Protein AF-A0A4Q4X9F1-F1 (afdb_monomer_lite)

Foldseek 3Di:
DVLLVVLVVVLLVVCCVVVVVSPKDWDWDKDKDAQVNLVVQVVVVHDPPNCVVPNHTDIDTDTDMDDDDPVVVVVCVVSSVVSVVSVVVVVDDDPPD

Structure (mmCIF, N/CA/C/O backbone):
data_AF-A0A4Q4X9F1-F1
#
_entry.id   AF-A0A4Q4X9F1-F1
#
loop_
_atom_site.group_PDB
_atom_site.id
_atom_site.type_symbol
_atom_site.label_atom_id
_atom_site.label_alt_id
_atom_site.label_comp_id
_atom_site.label_asym_id
_atom_site.label_entity_id
_atom_site.label_seq_id
_atom_site.pdbx_PDB_ins_code
_atom_site.Cartn_x
_atom_site.Cartn_y
_atom_site.Cartn_z
_atom_site.occupancy
_atom_site.B_iso_or_equiv
_atom_site.auth_seq_id
_atom_site.auth_comp_id
_atom_site.auth_asym_id
_atom_site.auth_atom_id
_atom_site.pdbx_PDB_model_num
ATOM 1 N N . MET A 1 1 ? -1.976 -2.234 -11.672 1.00 81.75 1 MET A N 1
ATOM 2 C CA . MET A 1 1 ? -2.360 -1.309 -10.578 1.00 81.75 1 MET A CA 1
ATOM 3 C C . MET A 1 1 ? -3.799 -1.528 -10.108 1.00 81.75 1 MET A C 1
ATOM 5 O O . MET A 1 1 ? -3.994 -1.576 -8.904 1.00 81.75 1 MET A O 1
ATOM 9 N N . ASN A 1 2 ? -4.776 -1.765 -10.998 1.00 92.25 2 ASN A N 1
ATOM 10 C CA . ASN A 1 2 ? -6.186 -1.989 -10.615 1.00 92.25 2 ASN A CA 1
ATOM 11 C C . ASN A 1 2 ? -6.393 -3.062 -9.535 1.00 92.25 2 ASN A C 1
ATOM 13 O O . ASN A 1 2 ? -7.129 -2.824 -8.587 1.00 92.25 2 ASN A O 1
ATOM 17 N N . LYS A 1 3 ? -5.699 -4.209 -9.620 1.00 93.44 3 LYS A N 1
ATOM 18 C CA . LYS A 1 3 ? -5.807 -5.251 -8.585 1.00 93.44 3 LYS A CA 1
ATOM 19 C C . LYS A 1 3 ? -5.378 -4.757 -7.200 1.00 93.44 3 LYS A C 1
ATOM 21 O O . LYS A 1 3 ? -6.032 -5.071 -6.216 1.00 93.44 3 LYS A O 1
ATOM 26 N N . ALA A 1 4 ? -4.302 -3.978 -7.122 1.00 94.94 4 ALA A N 1
ATOM 27 C CA . ALA A 1 4 ? -3.838 -3.420 -5.857 1.00 94.94 4 ALA A CA 1
ATOM 28 C C . ALA A 1 4 ? -4.797 -2.358 -5.310 1.00 94.94 4 ALA A C 1
ATOM 30 O O . ALA A 1 4 ? -5.038 -2.345 -4.111 1.00 94.94 4 ALA A O 1
ATOM 31 N N . ALA A 1 5 ? -5.382 -1.525 -6.179 1.00 96.06 5 ALA A N 1
ATOM 32 C CA . ALA A 1 5 ? -6.422 -0.576 -5.784 1.00 96.06 5 ALA A CA 1
ATOM 33 C C . ALA A 1 5 ? -7.658 -1.297 -5.222 1.00 96.06 5 ALA A C 1
ATOM 35 O O . ALA A 1 5 ? -8.120 -0.948 -4.146 1.00 96.06 5 ALA A O 1
ATOM 36 N N . GLN A 1 6 ? -8.116 -2.366 -5.881 1.00 97.44 6 GLN A N 1
ATOM 37 C CA . GLN A 1 6 ? -9.226 -3.186 -5.393 1.00 97.44 6 GLN A CA 1
ATOM 38 C C . GLN A 1 6 ? -8.924 -3.805 -4.017 1.00 97.44 6 GLN A C 1
ATOM 40 O O . GLN A 1 6 ? -9.706 -3.664 -3.085 1.00 97.44 6 GLN A O 1
ATOM 45 N N . VAL A 1 7 ? -7.772 -4.471 -3.876 1.00 97.31 7 VAL A N 1
ATOM 46 C CA . VAL A 1 7 ? -7.345 -5.075 -2.598 1.00 97.31 7 VAL A CA 1
ATOM 47 C C . VAL A 1 7 ? -7.228 -4.012 -1.499 1.00 97.31 7 VAL A C 1
ATOM 49 O O . VAL A 1 7 ? -7.524 -4.276 -0.334 1.00 97.31 7 VAL A O 1
ATOM 52 N N . HIS A 1 8 ? -6.807 -2.802 -1.864 1.00 98.06 8 HIS A N 1
ATOM 53 C CA . HIS A 1 8 ? -6.736 -1.674 -0.950 1.00 98.06 8 HIS A CA 1
ATOM 54 C C . HIS A 1 8 ? -8.111 -1.165 -0.517 1.00 98.06 8 HIS A C 1
ATOM 56 O O . HIS A 1 8 ? -8.315 -0.934 0.671 1.00 98.06 8 HIS A O 1
ATOM 62 N N . GLU A 1 9 ? -9.053 -1.021 -1.448 1.00 97.88 9 GLU A N 1
ATOM 63 C CA . GLU A 1 9 ? -10.433 -0.630 -1.151 1.00 97.88 9 GLU A CA 1
ATOM 64 C C . GLU A 1 9 ? -11.100 -1.631 -0.202 1.00 97.88 9 GLU A C 1
ATOM 66 O O . GLU A 1 9 ? -11.688 -1.220 0.796 1.00 97.88 9 GLU A O 1
ATOM 71 N N . GLU A 1 10 ? -10.927 -2.934 -0.441 1.00 97.56 10 GLU A N 1
ATOM 72 C CA . GLU A 1 10 ? -11.435 -3.994 0.440 1.00 97.56 10 GLU A CA 1
ATOM 73 C C . GLU A 1 10 ? -10.888 -3.853 1.875 1.00 97.56 10 GLU A C 1
ATOM 75 O O . GLU A 1 10 ? -11.650 -3.928 2.843 1.00 97.56 10 GLU A O 1
ATOM 80 N N . LEU A 1 11 ? -9.586 -3.569 2.029 1.00 97.75 11 LEU A N 1
ATOM 81 C CA . LEU A 1 11 ? -8.983 -3.302 3.339 1.00 97.75 11 LEU A CA 1
ATOM 82 C C . LEU A 1 11 ? -9.563 -2.041 3.997 1.00 97.75 11 LEU A C 1
ATOM 84 O O . LEU A 1 11 ? -9.824 -2.038 5.199 1.00 97.75 11 LEU A O 1
ATOM 88 N N . VAL A 1 12 ? -9.734 -0.960 3.234 1.00 97.62 12 VAL A N 1
ATOM 89 C CA . VAL A 1 12 ? -10.252 0.315 3.750 1.00 97.62 12 VAL A CA 1
ATOM 90 C C . VAL A 1 12 ? -11.684 0.158 4.255 1.00 97.62 12 VAL A C 1
ATOM 92 O O . VAL A 1 12 ? -11.996 0.667 5.331 1.00 97.62 12 VAL A O 1
ATOM 95 N N . GLU A 1 13 ? -12.543 -0.560 3.530 1.00 97.69 13 GLU A N 1
ATOM 96 C CA . GLU A 1 13 ? -13.917 -0.822 3.972 1.00 97.69 13 GLU A CA 1
ATOM 97 C C . GLU A 1 13 ? -13.958 -1.654 5.259 1.00 97.69 13 GLU A C 1
ATOM 99 O O . GLU A 1 13 ? -14.716 -1.338 6.178 1.00 97.69 13 GLU A O 1
ATOM 104 N N . GLU A 1 14 ? -13.087 -2.657 5.392 1.00 96.62 14 GLU A N 1
ATOM 105 C CA . GLU A 1 14 ? -12.979 -3.418 6.638 1.00 96.62 14 GLU A CA 1
ATOM 106 C C . GLU A 1 14 ? -12.509 -2.538 7.810 1.00 96.62 14 GLU A C 1
ATOM 108 O O . GLU A 1 14 ? -13.063 -2.603 8.912 1.00 96.62 14 GLU A O 1
ATOM 113 N N . LEU A 1 15 ? -11.522 -1.666 7.581 1.00 96.81 15 LEU A N 1
ATOM 114 C CA . LEU A 1 15 ? -11.011 -0.762 8.612 1.00 96.81 15 LEU A CA 1
ATOM 115 C C . LEU A 1 15 ? -12.033 0.295 9.037 1.00 96.81 15 LEU A C 1
ATOM 117 O O . LEU A 1 15 ? -12.071 0.630 10.219 1.00 96.81 15 LEU A O 1
ATOM 121 N N . LYS A 1 16 ? -12.896 0.774 8.133 1.00 96.62 16 LYS A N 1
ATOM 122 C CA . LYS A 1 16 ? -14.016 1.668 8.488 1.00 96.62 16 LYS A CA 1
ATOM 123 C C . LYS A 1 16 ? -14.983 1.020 9.476 1.00 96.62 16 LYS A C 1
ATOM 125 O O . LYS A 1 16 ? -15.512 1.712 10.340 1.00 96.62 16 LYS A O 1
ATOM 130 N N . TYR A 1 17 ? -15.213 -0.288 9.357 1.00 95.94 17 TYR A N 1
ATOM 131 C CA . TYR A 1 17 ? -16.066 -1.024 10.290 1.00 95.94 17 TYR A CA 1
ATOM 132 C C . TYR A 1 17 ? -15.354 -1.311 11.619 1.00 95.94 17 TYR A C 1
ATOM 134 O O . TYR A 1 17 ? -15.945 -1.169 12.687 1.00 95.94 17 TYR A O 1
ATOM 142 N N . TYR A 1 18 ? -14.079 -1.700 11.561 1.00 96.19 18 TYR A N 1
ATOM 143 C CA . TYR A 1 18 ? -13.307 -2.089 12.743 1.00 96.19 18 TYR A CA 1
ATOM 144 C C . TYR A 1 18 ? -12.859 -0.895 13.607 1.00 96.19 18 TYR A C 1
ATOM 146 O O . TYR A 1 18 ? -12.849 -0.975 14.835 1.00 96.19 18 TYR A O 1
ATOM 154 N N . VAL A 1 19 ? -12.489 0.228 12.984 1.00 95.94 19 VAL A N 1
ATOM 155 C CA . VAL A 1 19 ? -12.007 1.445 13.653 1.00 95.94 19 VAL A CA 1
ATOM 156 C C . VAL A 1 19 ? -13.151 2.455 13.743 1.00 95.94 19 VAL A C 1
ATOM 158 O O . VAL A 1 19 ? -13.285 3.352 12.914 1.00 95.94 19 VAL A O 1
ATOM 161 N N . SER A 1 20 ? -13.989 2.312 14.771 1.00 92.06 20 SER A N 1
ATOM 162 C CA . SER A 1 20 ? -15.236 3.080 14.917 1.00 92.06 20 SER A CA 1
ATOM 163 C C . SER A 1 20 ? -15.049 4.594 15.076 1.00 92.06 20 SER A C 1
ATOM 165 O O . SER A 1 20 ? -15.970 5.354 14.793 1.00 92.06 20 SER A O 1
ATOM 167 N N . ASP A 1 21 ? -13.885 5.047 15.554 1.00 94.06 21 ASP A N 1
ATOM 168 C CA . ASP A 1 21 ? -13.553 6.475 15.657 1.00 94.06 21 ASP A CA 1
ATOM 169 C C . ASP A 1 21 ? -13.006 7.062 14.341 1.00 94.06 21 ASP A C 1
ATOM 171 O O . ASP A 1 21 ? -12.724 8.258 14.270 1.00 94.06 21 ASP A O 1
ATOM 175 N N . GLY A 1 22 ? -12.867 6.233 13.296 1.00 92.50 22 GLY A N 1
ATOM 176 C CA . GLY A 1 22 ? -12.374 6.616 11.974 1.00 92.50 22 GLY A CA 1
ATOM 177 C C . GLY A 1 22 ? -10.896 7.008 11.942 1.00 92.50 22 GLY A C 1
ATOM 178 O O . GLY A 1 22 ? -10.419 7.503 10.922 1.00 92.50 22 GLY A O 1
ATOM 179 N N . TYR A 1 23 ? -10.156 6.815 13.037 1.00 95.12 23 TYR A N 1
ATOM 180 C CA . TYR A 1 23 ? -8.806 7.347 13.189 1.00 95.12 23 TYR A CA 1
ATOM 181 C C . TYR A 1 23 ? -7.747 6.386 12.629 1.00 95.12 23 TYR A C 1
ATOM 183 O O . TYR A 1 23 ? -6.978 5.763 13.365 1.00 95.12 23 TYR A O 1
ATOM 1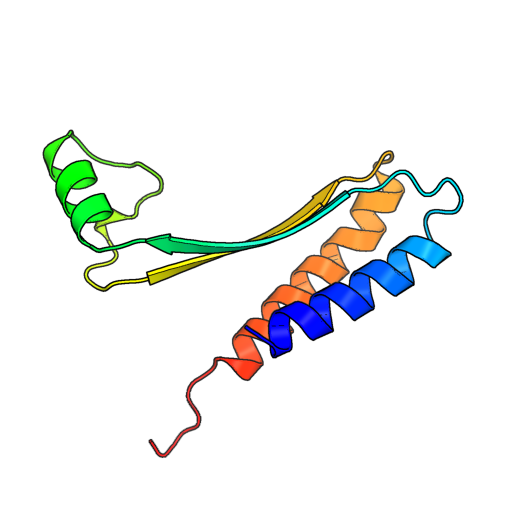91 N N . PHE A 1 24 ? -7.702 6.269 11.302 1.00 97.06 24 PHE A N 1
ATOM 192 C CA . PHE A 1 24 ? -6.671 5.517 10.590 1.00 97.06 24 PHE A CA 1
ATOM 193 C C . PHE A 1 24 ? -6.241 6.208 9.291 1.00 97.06 24 PHE A C 1
ATOM 195 O O . PHE A 1 24 ? -6.978 6.997 8.704 1.00 97.06 24 PHE A O 1
ATOM 202 N N . ASN A 1 25 ? -5.037 5.887 8.821 1.00 97.31 25 ASN A N 1
ATOM 203 C CA . ASN A 1 25 ? -4.558 6.264 7.493 1.00 97.31 25 ASN A CA 1
ATOM 204 C C . ASN A 1 25 ? -4.005 5.026 6.789 1.00 97.31 25 ASN A C 1
ATOM 206 O O . ASN A 1 25 ? -3.334 4.209 7.418 1.00 97.31 25 ASN A O 1
ATOM 210 N N . THR A 1 26 ? -4.258 4.884 5.494 1.00 97.56 26 THR A N 1
ATOM 211 C CA . THR A 1 26 ? -3.690 3.800 4.695 1.00 97.56 26 THR A CA 1
ATOM 212 C C . THR A 1 26 ? -3.098 4.343 3.406 1.00 97.56 26 THR A C 1
ATOM 214 O O . THR A 1 26 ? -3.646 5.269 2.815 1.00 97.56 26 THR A O 1
ATOM 217 N N . ASN A 1 27 ? -2.007 3.735 2.944 1.00 97.06 27 ASN A N 1
ATOM 218 C CA . ASN A 1 27 ? -1.337 4.102 1.703 1.00 97.06 27 ASN A CA 1
ATOM 219 C C . ASN A 1 27 ? -1.196 2.887 0.783 1.00 97.06 27 ASN A C 1
ATOM 221 O O . ASN A 1 27 ? -0.751 1.821 1.210 1.00 97.06 27 ASN A O 1
ATOM 225 N N . CYS A 1 28 ? -1.507 3.092 -0.495 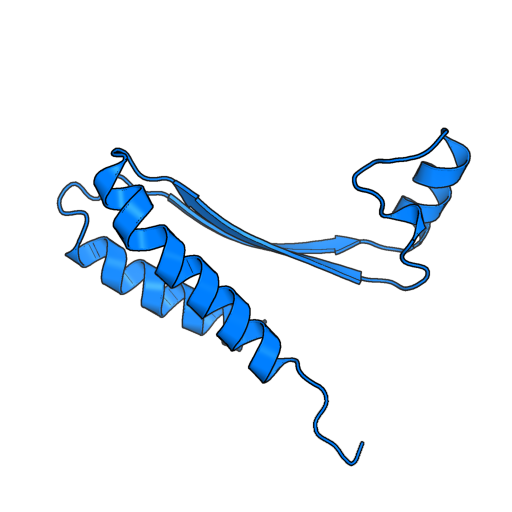1.00 97.00 28 CYS A N 1
ATOM 226 C CA . CYS A 1 28 ? -1.247 2.171 -1.596 1.00 97.00 28 CYS A CA 1
ATOM 227 C C . CYS A 1 28 ? -0.552 2.959 -2.713 1.00 97.00 28 CYS A C 1
ATOM 229 O O . CYS A 1 28 ? -1.202 3.568 -3.563 1.00 97.00 28 CYS A O 1
ATOM 231 N N . ILE A 1 29 ? 0.778 3.011 -2.663 1.00 95.44 29 ILE A N 1
ATOM 232 C CA . ILE A 1 29 ? 1.584 3.931 -3.469 1.00 95.44 29 ILE A CA 1
ATOM 233 C C . ILE A 1 29 ? 2.442 3.147 -4.461 1.00 95.44 29 ILE A C 1
ATOM 235 O O . ILE A 1 29 ? 3.072 2.151 -4.108 1.00 95.44 29 ILE A O 1
ATOM 239 N N . PHE A 1 30 ? 2.497 3.650 -5.693 1.00 93.19 30 PHE A N 1
ATOM 240 C CA . PHE A 1 30 ? 3.386 3.181 -6.750 1.00 93.19 30 PHE A CA 1
ATOM 241 C C . PHE A 1 30 ? 4.353 4.303 -7.110 1.00 93.19 30 PHE A C 1
ATOM 243 O O . PHE A 1 30 ? 3.933 5.346 -7.609 1.00 93.19 30 PHE A O 1
ATOM 250 N N . GLN A 1 31 ? 5.640 4.093 -6.858 1.00 91.75 31 GLN A N 1
ATOM 251 C CA . GLN A 1 31 ? 6.689 5.047 -7.200 1.00 91.75 31 GLN A CA 1
ATOM 252 C C . GLN A 1 31 ? 7.539 4.473 -8.330 1.00 91.75 31 GLN A C 1
ATOM 254 O O . GLN A 1 31 ? 8.111 3.394 -8.160 1.00 91.75 31 GLN A O 1
ATOM 259 N N . PRO A 1 32 ? 7.636 5.149 -9.486 1.00 91.00 32 PRO A N 1
ATOM 260 C CA . PRO A 1 32 ? 8.583 4.740 -10.506 1.00 91.00 32 PRO A CA 1
ATOM 261 C C . PRO A 1 32 ? 10.000 4.922 -9.965 1.00 91.00 32 PRO A C 1
ATOM 263 O O . PRO A 1 32 ? 10.328 5.965 -9.399 1.00 91.00 32 PRO A O 1
ATOM 266 N N . ILE A 1 33 ? 10.836 3.911 -10.168 1.00 89.62 33 ILE A N 1
ATOM 267 C CA . ILE A 1 33 ? 12.265 3.934 -9.876 1.00 89.62 33 ILE A CA 1
ATOM 268 C C . ILE A 1 33 ? 12.995 3.727 -11.208 1.00 89.62 33 ILE A C 1
ATOM 270 O O . ILE A 1 33 ? 13.217 2.585 -11.620 1.00 89.62 33 ILE A O 1
ATOM 274 N N . PRO A 1 34 ? 13.313 4.815 -11.930 1.00 90.00 34 PRO A N 1
ATOM 275 C CA . PRO A 1 34 ? 14.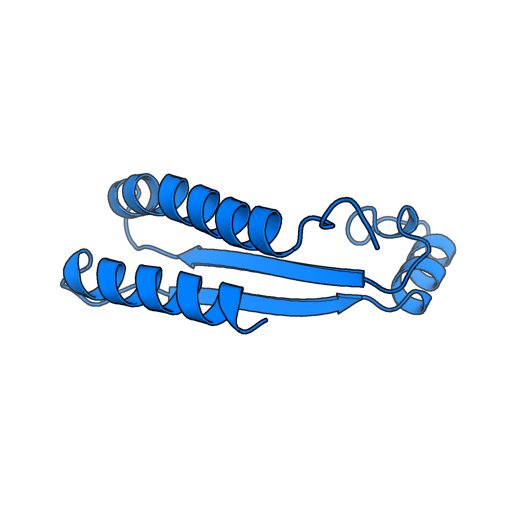075 4.721 -13.166 1.00 90.00 34 PRO A CA 1
ATOM 276 C C . PRO A 1 34 ? 15.536 4.343 -12.891 1.00 90.00 34 PRO A C 1
ATOM 278 O O . PRO A 1 34 ? 16.078 4.699 -11.841 1.00 90.00 34 PRO A O 1
ATOM 281 N N . THR A 1 35 ? 16.201 3.699 -13.853 1.00 89.38 35 THR A N 1
ATOM 282 C CA . THR A 1 35 ? 17.601 3.242 -13.708 1.00 89.38 35 THR A CA 1
ATOM 283 C C . THR A 1 35 ? 18.570 4.369 -13.350 1.00 89.38 35 THR A C 1
ATOM 285 O O . THR A 1 35 ? 19.478 4.163 -12.550 1.00 89.38 35 THR A O 1
ATOM 288 N N . VAL A 1 36 ? 18.317 5.592 -13.831 1.00 90.00 36 VAL A N 1
ATOM 289 C CA . VAL A 1 36 ? 19.130 6.781 -13.518 1.00 90.00 36 VAL A CA 1
ATOM 290 C C . VAL A 1 36 ? 19.244 7.041 -12.007 1.00 90.00 36 VAL A C 1
ATOM 292 O O . VAL A 1 36 ? 20.269 7.523 -11.531 1.00 90.00 36 VAL A O 1
ATOM 295 N N . VAL A 1 37 ? 18.226 6.672 -11.217 1.00 86.31 37 VAL A N 1
ATOM 296 C CA . VAL A 1 37 ? 18.265 6.781 -9.748 1.00 86.31 37 VAL A CA 1
ATOM 297 C C . VAL A 1 37 ? 19.279 5.797 -9.158 1.00 86.31 37 VAL A C 1
ATOM 299 O O . VAL A 1 37 ? 20.043 6.166 -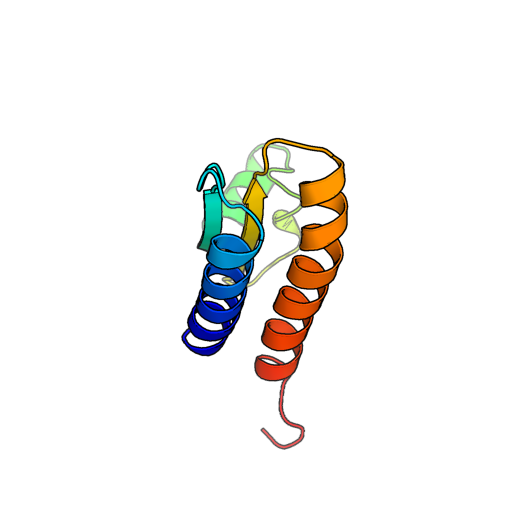8.265 1.00 86.31 37 VAL A O 1
ATOM 302 N N . ALA A 1 38 ? 19.319 4.562 -9.666 1.00 85.38 38 ALA A N 1
ATOM 303 C CA . ALA A 1 38 ? 20.274 3.542 -9.241 1.00 85.38 38 ALA A CA 1
ATOM 304 C C . ALA A 1 38 ? 21.708 3.888 -9.684 1.00 85.38 38 ALA A C 1
ATOM 306 O O . ALA A 1 38 ? 22.635 3.798 -8.878 1.00 85.38 38 ALA A O 1
ATOM 307 N N . GLU A 1 39 ? 21.883 4.365 -10.919 1.00 87.75 39 GLU A N 1
ATOM 308 C CA . GLU A 1 39 ? 23.174 4.801 -11.472 1.00 87.75 39 GLU A CA 1
ATOM 309 C C . GLU A 1 39 ? 23.789 5.940 -10.648 1.00 87.75 39 GLU A C 1
ATOM 311 O O . GLU A 1 39 ? 24.943 5.859 -10.218 1.00 87.75 39 GLU A O 1
ATOM 316 N N . HIS A 1 40 ? 23.006 6.984 -10.359 1.00 88.75 40 HIS A N 1
ATOM 317 C CA . HIS A 1 40 ? 23.470 8.087 -9.522 1.00 88.75 40 HIS A CA 1
ATOM 318 C C . HIS A 1 40 ? 23.720 7.657 -8.076 1.00 88.75 40 HIS A C 1
ATOM 320 O O . HIS A 1 40 ? 24.684 8.126 -7.470 1.00 88.75 40 HIS A O 1
ATOM 326 N N . SER A 1 41 ? 22.902 6.752 -7.525 1.00 86.38 41 SER A N 1
ATOM 327 C CA . SER A 1 41 ? 23.135 6.207 -6.185 1.00 86.38 41 SER A CA 1
ATOM 328 C C . SER A 1 41 ? 24.482 5.487 -6.106 1.00 86.38 41 SER A C 1
ATOM 330 O O . SER A 1 41 ? 25.248 5.755 -5.182 1.00 86.38 41 SER A O 1
ATOM 332 N N . ALA A 1 42 ? 24.811 4.641 -7.088 1.00 86.75 42 ALA A N 1
ATOM 333 C CA . ALA A 1 42 ? 26.092 3.942 -7.150 1.00 86.75 42 ALA A CA 1
ATOM 334 C C . ALA A 1 42 ? 27.276 4.915 -7.290 1.00 86.75 42 ALA A C 1
ATOM 336 O O . ALA A 1 42 ? 28.270 4.786 -6.574 1.00 86.75 42 ALA A O 1
ATOM 337 N N . ALA A 1 43 ? 27.151 5.928 -8.154 1.00 88.25 43 ALA A N 1
ATOM 338 C CA . ALA A 1 43 ? 28.182 6.949 -8.343 1.00 88.25 43 ALA A CA 1
ATOM 339 C C . ALA A 1 43 ? 28.443 7.791 -7.076 1.00 88.25 43 ALA A C 1
ATOM 341 O O . ALA A 1 43 ? 29.567 8.237 -6.856 1.00 88.25 43 ALA A O 1
ATOM 342 N N . ALA A 1 44 ? 27.428 7.991 -6.230 1.00 87.88 44 ALA A N 1
ATOM 343 C CA . ALA A 1 44 ? 27.505 8.792 -5.006 1.00 87.88 44 ALA A CA 1
ATOM 344 C C . ALA A 1 44 ? 27.963 8.010 -3.754 1.00 87.88 44 ALA A C 1
ATOM 346 O O . ALA A 1 44 ? 27.819 8.506 -2.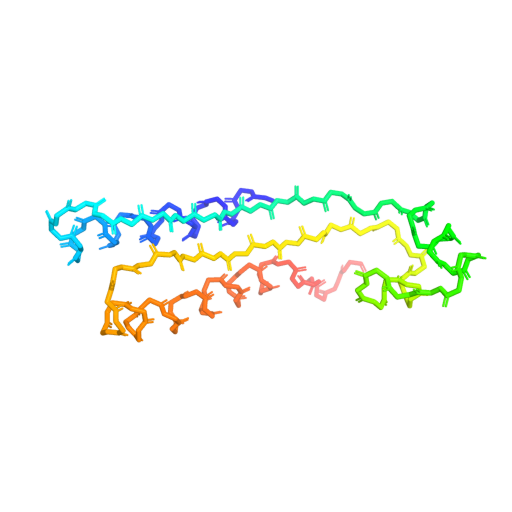638 1.00 87.88 44 ALA A O 1
ATOM 347 N N . GLY A 1 45 ? 28.510 6.798 -3.909 1.00 85.69 45 GLY A N 1
ATOM 348 C CA . GLY A 1 45 ? 28.972 5.964 -2.788 1.00 85.69 45 GLY A CA 1
ATOM 349 C C . GLY A 1 45 ? 27.933 4.970 -2.254 1.00 85.69 45 GLY A C 1
ATOM 350 O O . GLY A 1 45 ? 28.242 4.201 -1.345 1.00 85.69 45 GLY A O 1
ATOM 351 N N . GLY A 1 46 ? 26.744 4.924 -2.859 1.00 81.06 46 GLY A N 1
ATOM 352 C CA . GLY A 1 46 ? 25.771 3.847 -2.695 1.00 81.06 46 GLY A CA 1
ATOM 353 C C . GLY A 1 46 ? 24.655 4.058 -1.664 1.00 81.06 46 GLY A C 1
ATOM 354 O O . GLY A 1 46 ? 24.654 4.982 -0.856 1.00 81.06 46 GLY A O 1
ATOM 355 N N . ASN A 1 47 ? 23.709 3.115 -1.736 1.00 71.12 47 ASN A N 1
ATOM 356 C CA . ASN A 1 47 ? 22.619 2.775 -0.817 1.00 71.12 47 ASN A CA 1
ATOM 357 C C . ASN A 1 47 ? 21.578 3.857 -0.469 1.00 71.12 47 ASN A C 1
ATOM 359 O O . ASN A 1 47 ? 21.480 4.322 0.665 1.00 71.12 47 ASN A O 1
ATOM 363 N N . ILE A 1 48 ? 20.688 4.134 -1.421 1.00 70.69 48 ILE A N 1
ATOM 364 C CA . ILE A 1 48 ? 19.385 4.768 -1.151 1.00 70.69 48 ILE A CA 1
ATOM 365 C C . ILE A 1 48 ? 18.338 3.761 -0.631 1.00 70.69 48 ILE A C 1
ATOM 367 O O . ILE A 1 48 ? 17.375 4.178 -0.002 1.00 70.69 48 ILE A O 1
ATOM 371 N N . MET A 1 49 ? 18.516 2.456 -0.882 1.00 77.38 49 MET A N 1
ATOM 372 C CA . MET A 1 49 ? 17.698 1.319 -0.396 1.00 77.38 49 MET A CA 1
ATOM 373 C C . MET A 1 49 ? 18.224 -0.025 -0.969 1.00 77.38 49 MET A C 1
ATOM 375 O O . MET A 1 49 ? 17.476 -0.981 -1.160 1.00 77.38 49 MET A O 1
ATOM 379 N N . GLY A 1 50 ? 19.508 -0.093 -1.334 1.00 82.25 50 GLY A N 1
ATOM 380 C CA . GLY A 1 50 ? 20.081 -1.201 -2.108 1.00 82.25 50 GLY A CA 1
ATOM 381 C C . GLY A 1 50 ? 19.646 -1.235 -3.581 1.00 82.25 50 GLY A C 1
ATOM 382 O O . GLY A 1 50 ? 19.683 -2.292 -4.215 1.00 82.25 50 GLY A O 1
ATOM 383 N N . LEU A 1 51 ? 19.170 -0.102 -4.116 1.00 81.75 51 LEU A N 1
ATOM 384 C CA . LEU A 1 51 ? 18.608 0.001 -5.467 1.00 81.75 51 LEU A CA 1
ATOM 385 C C . LEU A 1 51 ? 19.639 -0.248 -6.567 1.00 81.75 51 LEU A C 1
ATOM 387 O O . LEU A 1 51 ? 19.248 -0.679 -7.645 1.00 81.75 51 LEU A O 1
ATOM 391 N N . GLU A 1 52 ? 20.931 -0.067 -6.282 1.00 78.62 52 GLU A N 1
ATOM 392 C CA . GLU A 1 52 ? 22.039 -0.354 -7.199 1.00 78.62 52 GLU A CA 1
ATOM 393 C C . GLU A 1 52 ? 22.089 -1.815 -7.687 1.00 78.62 52 GLU A C 1
ATOM 395 O O . GLU A 1 52 ? 22.809 -2.129 -8.628 1.00 78.62 52 GLU A O 1
ATOM 400 N N . ARG A 1 53 ? 21.321 -2.717 -7.061 1.00 80.31 53 ARG A N 1
ATOM 401 C CA . ARG A 1 53 ? 21.181 -4.125 -7.463 1.00 80.31 53 ARG A CA 1
ATOM 402 C C . ARG A 1 53 ? 20.125 -4.353 -8.547 1.00 80.31 53 ARG A C 1
ATOM 404 O O . ARG A 1 53 ? 20.062 -5.451 -9.093 1.00 80.31 53 ARG A O 1
ATOM 411 N N . ASN A 1 54 ? 19.279 -3.362 -8.827 1.00 77.19 54 ASN A N 1
ATOM 412 C CA . ASN A 1 54 ? 18.246 -3.439 -9.856 1.00 77.19 54 ASN A CA 1
ATOM 413 C C . ASN A 1 54 ? 18.738 -2.691 -11.097 1.00 77.19 54 ASN A C 1
ATOM 415 O O . ASN A 1 54 ? 18.912 -1.476 -11.058 1.00 77.19 54 ASN A O 1
ATOM 419 N N . MET A 1 55 ? 18.967 -3.426 -12.185 1.00 73.00 55 MET A N 1
ATOM 420 C CA . MET A 1 55 ? 19.509 -2.868 -13.433 1.00 73.00 55 MET A CA 1
ATOM 421 C C . MET A 1 55 ? 18.417 -2.418 -14.414 1.00 73.00 55 MET A C 1
ATOM 423 O O . MET A 1 55 ? 18.723 -1.808 -15.433 1.00 73.00 55 MET A O 1
ATOM 427 N N . ASP A 1 56 ? 17.152 -2.687 -14.086 1.00 87.25 56 ASP A N 1
ATOM 428 C CA . ASP A 1 56 ? 15.988 -2.364 -14.904 1.00 87.25 56 ASP A CA 1
ATOM 429 C C . ASP A 1 56 ? 15.126 -1.280 -14.250 1.00 87.25 56 ASP A C 1
ATOM 431 O O . ASP A 1 56 ? 15.155 -1.070 -13.033 1.00 87.25 56 ASP A O 1
ATOM 435 N N . ASN A 1 57 ? 14.306 -0.608 -15.062 1.00 87.56 57 ASN A N 1
ATOM 436 C CA . ASN A 1 57 ? 13.273 0.281 -14.542 1.00 87.56 57 ASN A CA 1
ATOM 437 C C . ASN A 1 57 ? 12.299 -0.520 -13.674 1.00 87.56 57 ASN A C 1
ATOM 439 O O . ASN A 1 57 ? 11.748 -1.530 -14.112 1.00 87.56 57 ASN A O 1
ATOM 443 N N . ALA A 1 58 ? 12.047 -0.032 -12.465 1.00 88.19 58 ALA A N 1
ATOM 444 C CA . ALA A 1 58 ? 11.208 -0.716 -11.497 1.00 88.19 58 ALA A CA 1
ATOM 445 C C . ALA A 1 58 ? 10.071 0.181 -11.006 1.00 88.19 58 ALA A C 1
ATOM 447 O O . ALA A 1 58 ? 10.072 1.402 -11.174 1.00 88.19 58 ALA A O 1
ATOM 448 N N . ILE A 1 59 ? 9.092 -0.442 -10.357 1.00 89.12 59 ILE A N 1
ATOM 449 C CA . ILE A 1 59 ? 8.081 0.259 -9.573 1.00 89.12 59 ILE A CA 1
ATOM 450 C C . ILE A 1 59 ? 8.241 -0.187 -8.125 1.00 89.12 59 ILE A C 1
ATOM 452 O O . ILE A 1 59 ? 8.091 -1.368 -7.812 1.00 89.12 59 ILE A O 1
ATOM 456 N N . LEU A 1 60 ? 8.516 0.766 -7.238 1.00 89.62 60 LEU A N 1
ATOM 457 C CA . LEU A 1 60 ? 8.430 0.552 -5.805 1.00 89.62 60 LEU A CA 1
ATOM 458 C C . LEU A 1 60 ? 6.956 0.589 -5.403 1.00 89.62 60 LEU A C 1
ATOM 460 O O . LEU A 1 60 ? 6.283 1.612 -5.539 1.00 89.62 60 LEU A O 1
ATOM 464 N N . PHE A 1 61 ? 6.460 -0.546 -4.922 1.00 92.50 61 PHE A N 1
ATOM 465 C CA . PHE A 1 61 ? 5.120 -0.661 -4.368 1.00 92.50 61 PHE A CA 1
ATOM 466 C C . PHE A 1 61 ? 5.182 -0.583 -2.842 1.00 92.50 61 PHE A C 1
ATOM 468 O O . PHE A 1 61 ? 5.789 -1.440 -2.199 1.00 92.50 61 PHE A O 1
ATOM 475 N N . GLN A 1 62 ? 4.538 0.434 -2.270 1.00 94.00 62 GLN A N 1
ATOM 476 C CA . GLN A 1 62 ? 4.397 0.600 -0.827 1.00 94.00 62 GLN A CA 1
ATOM 477 C C . GLN A 1 62 ? 2.942 0.382 -0.414 1.00 94.00 62 GLN A C 1
ATOM 479 O O . GLN A 1 62 ? 2.034 1.052 -0.911 1.00 94.00 62 GLN A O 1
ATOM 484 N N . TYR A 1 63 ? 2.752 -0.506 0.561 1.00 96.00 63 TYR A N 1
ATOM 485 C CA . TYR A 1 63 ? 1.458 -0.802 1.157 1.00 96.00 63 TYR A CA 1
ATOM 486 C C . TYR A 1 63 ? 1.548 -0.689 2.676 1.00 96.00 63 TYR A C 1
ATOM 488 O O . TYR A 1 63 ? 2.322 -1.412 3.305 1.00 96.00 63 TYR A O 1
ATOM 496 N N . SER A 1 64 ? 0.816 0.253 3.271 1.00 96.81 64 SER A N 1
ATOM 497 C CA . SER A 1 64 ? 0.920 0.529 4.706 1.00 96.81 64 SER A CA 1
ATOM 498 C C . SER A 1 64 ? -0.387 1.017 5.319 1.00 96.81 64 SER A C 1
ATOM 500 O O . SER A 1 64 ? -1.253 1.567 4.639 1.00 96.81 64 SER A O 1
ATOM 502 N N . ALA A 1 65 ? -0.508 0.824 6.632 1.00 97.25 65 ALA A N 1
ATOM 503 C CA . ALA A 1 65 ? -1.585 1.360 7.449 1.00 97.25 65 ALA A CA 1
ATOM 504 C C . ALA A 1 65 ? -1.009 1.930 8.752 1.00 97.25 65 ALA A C 1
ATOM 506 O O . ALA A 1 65 ? -0.111 1.340 9.354 1.00 97.25 65 ALA A O 1
ATOM 507 N N . MET A 1 66 ? -1.526 3.078 9.176 1.00 96.75 66 MET A N 1
ATOM 508 C CA . MET A 1 66 ? -1.216 3.737 10.437 1.00 96.75 66 MET A CA 1
ATOM 509 C C . MET A 1 66 ? -2.471 3.754 11.303 1.00 96.75 66 MET A C 1
ATOM 511 O O . MET A 1 66 ? -3.511 4.281 10.903 1.00 96.75 66 MET A O 1
ATOM 515 N N . LEU A 1 67 ? -2.356 3.129 12.471 1.00 96.31 67 LEU A N 1
ATOM 516 C CA . LEU A 1 67 ? -3.440 2.897 13.414 1.00 96.31 67 LEU A CA 1
ATOM 517 C C . LEU A 1 67 ? -3.068 3.501 14.768 1.00 96.31 67 LEU A C 1
ATOM 519 O O . LEU A 1 67 ? -1.892 3.695 15.079 1.00 96.31 67 LEU A O 1
ATOM 523 N N . LYS A 1 68 ? -4.077 3.789 15.588 1.00 96.06 68 LYS A N 1
ATOM 524 C CA . LYS A 1 68 ? -3.902 4.468 16.876 1.00 96.06 68 LYS A CA 1
ATOM 525 C C . LYS A 1 68 ? -3.355 3.552 17.969 1.00 96.06 68 LYS A C 1
ATOM 527 O O . LYS A 1 68 ? -2.680 4.022 18.880 1.00 96.06 68 LYS A O 1
ATOM 532 N N . THR A 1 69 ? -3.671 2.259 17.909 1.00 96.44 69 THR A N 1
ATOM 533 C CA . THR A 1 69 ? -3.359 1.303 18.982 1.00 96.44 69 THR A CA 1
ATOM 534 C C . THR A 1 69 ? -2.584 0.094 18.471 1.00 96.44 69 THR A C 1
ATOM 536 O O . THR A 1 69 ? -2.694 -0.299 17.310 1.00 96.44 69 THR A O 1
ATOM 539 N N . ALA A 1 70 ? -1.818 -0.536 19.365 1.00 96.38 70 ALA A N 1
ATOM 540 C CA . ALA A 1 70 ? -1.078 -1.755 19.050 1.00 96.38 70 ALA A CA 1
ATOM 541 C C . ALA A 1 70 ? -2.003 -2.924 18.667 1.00 96.38 70 ALA A C 1
ATOM 543 O O . ALA A 1 70 ? -1.651 -3.712 17.796 1.00 96.38 70 ALA A O 1
ATOM 544 N N . GLU A 1 71 ? -3.193 -3.009 19.264 1.00 96.38 71 GLU A N 1
ATOM 545 C CA . GLU A 1 71 ? -4.198 -4.026 18.938 1.00 96.38 71 GLU A CA 1
ATOM 546 C C . GLU A 1 71 ? -4.737 -3.857 17.512 1.00 96.38 71 GLU A C 1
ATOM 548 O O . GLU A 1 71 ? -4.794 -4.821 16.750 1.00 96.38 71 GLU A O 1
ATOM 553 N N . GLN A 1 72 ? -5.045 -2.623 17.101 1.00 96.38 72 GLN A N 1
ATOM 554 C CA . GLN A 1 72 ? -5.433 -2.335 15.717 1.00 96.38 72 GLN A CA 1
ATOM 555 C C . GLN A 1 72 ? -4.303 -2.656 14.731 1.00 96.38 72 GLN A C 1
ATOM 557 O O . GLN A 1 72 ? -4.555 -3.219 13.666 1.00 96.38 72 GLN A O 1
ATOM 562 N N . THR A 1 73 ? -3.053 -2.355 15.091 1.00 95.75 73 THR A N 1
ATOM 563 C CA . THR A 1 73 ? -1.882 -2.732 14.286 1.00 95.75 73 THR A CA 1
ATOM 564 C C . THR A 1 73 ? -1.731 -4.251 14.182 1.00 95.75 73 THR A C 1
ATOM 566 O O . THR A 1 73 ? -1.493 -4.767 13.093 1.00 95.75 73 THR A O 1
ATOM 569 N N . ALA A 1 74 ? -1.912 -4.990 15.278 1.00 96.88 74 ALA A N 1
ATOM 570 C CA . ALA A 1 74 ? -1.853 -6.451 15.272 1.00 96.88 74 ALA A CA 1
ATOM 571 C C . ALA A 1 74 ? -2.971 -7.070 14.416 1.00 96.88 74 ALA A C 1
ATOM 573 O O . ALA A 1 74 ? -2.737 -8.061 13.729 1.00 96.88 74 ALA A O 1
ATOM 574 N N . PHE A 1 75 ? -4.158 -6.457 14.405 1.00 95.94 75 PHE A N 1
ATOM 575 C CA . PHE A 1 75 ? -5.273 -6.855 13.546 1.00 95.94 75 PHE A CA 1
ATOM 576 C C . PHE A 1 75 ? -4.989 -6.608 12.055 1.00 95.94 75 PHE A C 1
ATOM 578 O O . PHE A 1 75 ? -5.263 -7.467 11.215 1.00 95.94 75 PHE A O 1
ATOM 585 N N . VAL A 1 76 ? -4.430 -5.444 11.705 1.00 97.19 76 VAL A N 1
ATOM 586 C CA . VAL A 1 76 ? -4.258 -5.030 10.302 1.00 97.19 76 VAL A CA 1
ATOM 587 C C . VAL A 1 76 ? -3.014 -5.619 9.636 1.00 97.19 76 VAL A C 1
ATOM 589 O O . VAL A 1 76 ? -3.011 -5.850 8.429 1.00 97.19 76 VAL A O 1
ATOM 592 N N . TYR A 1 77 ? -1.954 -5.893 10.397 1.00 96.75 77 TYR A N 1
ATOM 593 C CA . TYR A 1 77 ? -0.680 -6.357 9.854 1.00 96.75 77 TYR A CA 1
ATOM 594 C C . TYR A 1 77 ? -0.790 -7.640 9.008 1.00 96.75 77 TYR A C 1
ATOM 596 O O . TYR A 1 77 ? -0.334 -7.616 7.861 1.00 96.75 77 TYR A O 1
ATOM 604 N N . PRO A 1 78 ? -1.446 -8.729 9.468 1.00 97.81 78 PRO A N 1
ATOM 605 C CA . PRO A 1 78 ? -1.616 -9.921 8.635 1.00 97.81 78 PRO A CA 1
ATOM 606 C C . PRO A 1 78 ? -2.442 -9.645 7.367 1.00 97.81 78 PRO A C 1
ATOM 608 O O . PRO A 1 78 ? -2.219 -10.275 6.335 1.00 97.81 78 PRO A O 1
ATOM 611 N N . LYS A 1 79 ? -3.356 -8.668 7.398 1.00 97.38 79 LYS A N 1
ATOM 612 C CA . LYS A 1 79 ? -4.162 -8.272 6.231 1.00 97.38 79 LYS A CA 1
ATOM 613 C C . LYS A 1 79 ? -3.340 -7.504 5.203 1.00 97.38 79 LYS A C 1
ATOM 615 O O . LYS A 1 79 ? -3.489 -7.739 4.008 1.00 97.38 79 LYS A O 1
ATOM 620 N N . LEU A 1 80 ? -2.428 -6.639 5.653 1.00 97.12 80 LEU A N 1
ATOM 621 C CA . LEU A 1 80 ? -1.448 -5.999 4.772 1.00 97.12 80 LEU A CA 1
ATOM 622 C C . LEU A 1 80 ? -0.567 -7.048 4.087 1.00 97.12 80 LEU A C 1
ATOM 624 O O . LEU A 1 80 ? -0.369 -6.973 2.876 1.00 97.12 80 LEU A O 1
ATOM 628 N N . GLN A 1 81 ? -0.087 -8.050 4.832 1.00 97.31 81 GLN A N 1
ATOM 629 C CA . GLN A 1 81 ? 0.701 -9.151 4.267 1.00 97.31 81 GLN A CA 1
ATOM 630 C C . GLN A 1 81 ? -0.095 -9.941 3.220 1.00 97.31 81 GLN A C 1
ATOM 632 O O . GLN A 1 81 ? 0.406 -10.167 2.118 1.00 97.31 81 GLN A O 1
ATOM 637 N N . ALA A 1 82 ? -1.346 -10.295 3.524 1.00 97.38 82 ALA A N 1
ATOM 638 C CA . ALA A 1 82 ? -2.233 -10.974 2.583 1.00 97.38 82 ALA A CA 1
ATOM 639 C C . ALA A 1 82 ? -2.499 -10.127 1.326 1.00 97.38 82 ALA A C 1
ATOM 641 O O . ALA A 1 82 ? -2.465 -10.646 0.213 1.00 97.38 82 ALA A O 1
ATOM 642 N N . GLY A 1 83 ? -2.692 -8.814 1.483 1.00 96.38 83 GLY A N 1
ATOM 643 C CA . GLY A 1 83 ? -2.880 -7.893 0.363 1.00 96.38 83 GLY A CA 1
ATOM 644 C C . GLY A 1 83 ? -1.650 -7.802 -0.541 1.00 96.38 83 GLY A C 1
ATOM 645 O O . GLY A 1 83 ? -1.777 -7.878 -1.763 1.00 96.38 83 GLY A O 1
ATOM 646 N N . VAL A 1 84 ? -0.447 -7.721 0.041 1.00 95.50 84 VAL A N 1
ATOM 647 C CA . VAL A 1 84 ? 0.809 -7.785 -0.726 1.00 95.50 84 VAL A CA 1
ATOM 648 C C . VAL A 1 84 ? 0.916 -9.108 -1.479 1.00 95.50 84 VAL A C 1
ATOM 650 O O . VAL A 1 84 ? 1.289 -9.101 -2.652 1.00 95.50 84 VAL A O 1
ATOM 653 N N . GLN A 1 85 ? 0.570 -10.228 -0.840 1.00 95.88 85 GLN A N 1
ATOM 654 C CA . GLN A 1 85 ? 0.604 -11.536 -1.488 1.00 95.88 85 GLN A CA 1
ATOM 655 C C . GLN A 1 85 ? -0.389 -11.617 -2.654 1.00 95.88 85 GLN A C 1
ATOM 657 O O . GLN A 1 85 ? 0.004 -12.002 -3.746 1.00 95.88 85 GLN A O 1
ATOM 662 N N . ALA A 1 86 ? -1.623 -11.139 -2.487 1.00 95.38 86 ALA A N 1
ATOM 663 C CA . ALA A 1 86 ? -2.622 -11.127 -3.556 1.00 95.38 86 ALA A CA 1
ATOM 664 C C . ALA A 1 86 ? -2.185 -10.295 -4.776 1.00 95.38 86 ALA A C 1
ATOM 666 O O . ALA A 1 86 ? -2.469 -10.655 -5.920 1.00 95.38 86 ALA A O 1
ATOM 667 N N . VAL A 1 87 ? -1.486 -9.176 -4.551 1.00 93.50 87 VAL A N 1
ATOM 668 C CA . VAL A 1 87 ? -0.911 -8.369 -5.639 1.00 93.50 87 VAL A CA 1
ATOM 669 C C . VAL A 1 87 ? 0.255 -9.099 -6.308 1.00 93.50 87 VAL A C 1
ATOM 671 O O . VAL A 1 87 ? 0.360 -9.056 -7.533 1.00 93.50 87 VAL A O 1
ATOM 674 N N . ARG A 1 88 ? 1.105 -9.785 -5.534 1.00 92.06 88 ARG A N 1
ATOM 675 C CA . ARG A 1 88 ? 2.207 -10.605 -6.062 1.00 92.06 88 ARG A CA 1
ATOM 676 C C . ARG A 1 88 ? 1.697 -11.764 -6.906 1.00 92.06 88 ARG A C 1
ATOM 678 O O . ARG A 1 88 ? 2.191 -11.934 -8.010 1.00 92.06 88 ARG A O 1
ATOM 685 N N . ASP A 1 89 ? 0.700 -12.498 -6.428 1.00 93.19 89 ASP A N 1
ATOM 686 C CA . ASP A 1 89 ? 0.120 -13.643 -7.136 1.00 93.19 89 ASP A CA 1
ATOM 687 C C . ASP A 1 89 ? -0.518 -13.208 -8.459 1.00 93.19 89 ASP A C 1
ATOM 689 O O . ASP A 1 89 ? -0.361 -13.872 -9.477 1.00 93.19 89 ASP A O 1
ATOM 693 N N . PHE A 1 90 ? -1.181 -12.048 -8.475 1.00 90.62 90 PHE A N 1
ATOM 694 C CA . PHE A 1 90 ? -1.723 -11.468 -9.704 1.00 90.62 90 PHE A CA 1
ATOM 695 C C . PHE A 1 90 ? -0.633 -11.017 -10.689 1.00 90.62 90 PHE A C 1
ATOM 697 O O . PHE A 1 90 ? -0.843 -11.055 -11.898 1.00 90.62 90 PHE A O 1
ATOM 704 N N . ALA A 1 91 ? 0.502 -10.537 -10.177 1.00 86.81 91 ALA A N 1
ATOM 705 C CA . ALA A 1 91 ? 1.628 -10.075 -10.984 1.00 86.81 91 ALA A CA 1
ATOM 706 C C . ALA A 1 91 ? 2.600 -11.200 -11.373 1.00 86.81 91 ALA A C 1
ATOM 708 O O . ALA A 1 91 ? 3.525 -10.950 -12.147 1.00 86.81 91 ALA A O 1
ATOM 709 N N . ALA A 1 92 ? 2.429 -12.405 -10.825 1.00 83.81 92 ALA A N 1
ATOM 710 C CA . ALA A 1 92 ? 3.268 -13.541 -11.153 1.00 83.81 92 ALA A CA 1
ATOM 711 C C . ALA A 1 92 ? 3.150 -13.849 -12.655 1.00 83.81 92 ALA A C 1
ATOM 713 O O . ALA A 1 92 ? 2.052 -13.766 -13.217 1.00 83.81 92 ALA A O 1
ATOM 714 N N . PRO A 1 93 ? 4.265 -14.182 -13.326 1.00 71.81 93 PRO A N 1
ATOM 715 C CA . PRO A 1 93 ? 4.210 -14.597 -14.716 1.00 71.81 93 PRO A CA 1
ATOM 716 C C . PRO A 1 93 ? 3.311 -15.829 -14.838 1.00 71.81 93 PRO A C 1
ATOM 718 O O . PRO A 1 93 ? 3.395 -16.759 -14.037 1.00 71.81 93 PRO A O 1
ATOM 721 N N . VAL A 1 94 ? 2.438 -15.825 -15.840 1.00 68.00 94 VAL A N 1
ATOM 722 C CA . VAL A 1 94 ? 1.704 -17.028 -16.228 1.00 68.00 94 VAL A CA 1
ATOM 723 C C . VAL A 1 94 ? 2.669 -17.866 -17.063 1.00 68.00 94 VAL A C 1
ATOM 725 O O . VAL A 1 94 ? 3.201 -17.359 -18.051 1.00 68.00 94 VAL A O 1
ATOM 728 N N . ASP A 1 95 ? 2.923 -19.116 -16.672 1.00 46.22 95 ASP A N 1
ATOM 729 C CA . ASP A 1 95 ? 3.710 -20.041 -17.495 1.00 46.22 95 ASP A CA 1
ATOM 730 C C . ASP A 1 95 ? 3.076 -20.138 -18.895 1.00 46.22 95 ASP A C 1
ATOM 732 O O . ASP A 1 95 ? 1.921 -20.550 -19.034 1.00 46.22 95 ASP A O 1
ATOM 736 N N . GLY A 1 96 ? 3.827 -19.735 -19.927 1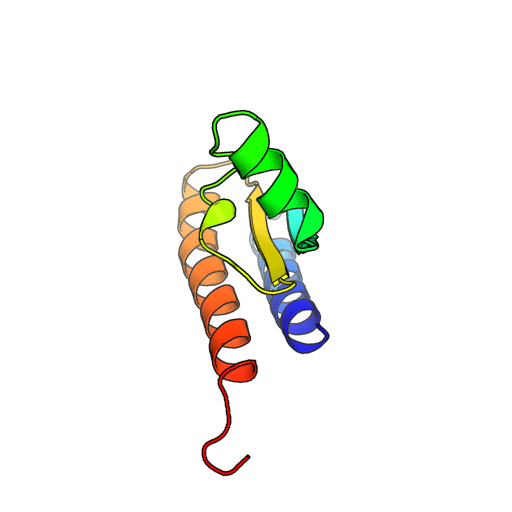.00 45.16 96 GLY A N 1
ATOM 737 C CA . GLY A 1 96 ? 3.387 -19.756 -21.329 1.00 45.16 96 GLY A CA 1
ATOM 738 C C . GLY A 1 96 ? 3.394 -18.415 -22.077 1.00 45.16 96 GLY A C 1
ATOM 739 O O . GLY A 1 96 ? 2.785 -18.343 -23.144 1.00 45.16 96 GLY A O 1
ATOM 740 N N . GLY A 1 97 ? 4.048 -17.377 -21.543 1.00 37.44 97 GLY A N 1
ATOM 741 C CA . GLY A 1 97 ? 4.396 -16.157 -22.290 1.00 37.44 97 GLY A CA 1
ATOM 742 C C . GLY A 1 97 ? 5.664 -16.314 -23.118 1.00 37.44 97 GLY A C 1
ATOM 743 O O . GLY A 1 97 ? 6.689 -16.705 -22.518 1.00 37.44 97 GLY A O 1
#

Radius of gyration: 16.86 Å; chains: 1; bounding box: 45×29×41 Å

Secondary structure (DSSP, 8-state):
-HHHHHHHHHHHHHHHHH-TT--EEEEEEEEEE-HHHHHHHHHTTS-SSSGGG--S-EEEEEEEEEESSHHHHHHHHHHHHHHHHHHHHHHSPPTT-

pLDDT: mean 89.88, std 11.0, range [37.44, 98.06]

Sequence (97 aa):
MNKAAQVHEELVEELKYYVSDGYFNTNCIFQPIPTVVAEHSAAAGGNIMGLERNMDNAILFQYSAMLKTAEQTAFVYPKLQAGVQAVRDFAAPVDGG